Protein AF-A0A1S0YMR6-F1 (afdb_monomer_lite)

Sequence (166 aa):
MAVAHAKDKAPQVYNGVSEADVPSARFGWSEQSRGTIQAAGWVSVLFLIAYNFGNHKGHVETIWLITLAVLIALGLVLHATQPKLNQVRTVTSHNKPQGHVEPDWTYDQKTLSGVYADLDERQLRALNIDPARLEGLNAQQAVSAADAADGVEVVEVAPRGKHAAR

Secondary structure (DSSP, 8-state):
-----TT-PPPPEETTEETTT-TTGGGSTT---HHHHHHHHHHHHHHHHHTTSS---STHHHHHHHHHHHHHHHHHHHHHH-----------TTSPPTTPPPP-HHHHHHHT-GGGTT--HHHHHHTT--HHHHHHHHHHHHHHHHHHHHT------PPPP-----

Structure (mmCIF, N/CA/C/O backbone):
data_AF-A0A1S0YMR6-F1
#
_entry.id   AF-A0A1S0YMR6-F1
#
loop_
_atom_site.group_PDB
_atom_site.id
_atom_site.type_symbol
_atom_site.label_atom_id
_atom_site.label_alt_id
_atom_site.label_comp_id
_atom_site.label_asym_id
_atom_site.label_entity_id
_atom_site.label_seq_id
_atom_site.pdbx_PDB_ins_code
_atom_site.Cartn_x
_atom_site.Cartn_y
_atom_site.Cartn_z
_atom_site.occupancy
_atom_site.B_iso_or_equiv
_atom_site.auth_seq_id
_atom_site.auth_comp_id
_atom_site.auth_asym_id
_atom_site.auth_atom_id
_atom_site.pdbx_PDB_model_num
ATOM 1 N N . MET A 1 1 ? 11.693 47.380 29.462 1.00 42.62 1 MET A N 1
ATOM 2 C CA . MET A 1 1 ? 11.422 46.972 28.068 1.00 42.62 1 MET A CA 1
ATOM 3 C C . MET A 1 1 ? 11.881 45.529 27.917 1.00 42.62 1 MET A C 1
ATOM 5 O O . MET A 1 1 ? 13.067 45.301 27.728 1.00 42.62 1 MET A O 1
ATOM 9 N N . ALA A 1 2 ? 10.989 44.560 28.140 1.00 44.62 2 ALA A N 1
ATOM 10 C CA . ALA A 1 2 ? 11.323 43.149 27.960 1.00 44.62 2 ALA A CA 1
ATOM 11 C C . ALA A 1 2 ? 11.391 42.855 26.457 1.00 44.62 2 ALA A C 1
ATOM 13 O O . ALA A 1 2 ? 10.437 43.120 25.728 1.00 44.62 2 ALA A O 1
ATOM 14 N N . VAL A 1 3 ? 12.543 42.376 25.996 1.00 52.75 3 VAL A N 1
ATOM 15 C CA . VAL A 1 3 ? 12.756 41.986 24.602 1.00 52.75 3 VAL A CA 1
ATOM 16 C C . VAL A 1 3 ? 12.121 40.608 24.436 1.00 52.75 3 VAL A C 1
ATOM 18 O O . VAL A 1 3 ? 12.585 39.647 25.042 1.00 52.75 3 VAL A O 1
ATOM 21 N N . ALA A 1 4 ? 11.032 40.514 23.674 1.00 44.41 4 ALA A N 1
ATOM 22 C CA . ALA A 1 4 ? 10.401 39.235 23.367 1.00 44.41 4 ALA A CA 1
ATOM 23 C C . ALA A 1 4 ? 11.421 38.326 22.658 1.00 44.41 4 ALA A C 1
ATOM 25 O O . ALA A 1 4 ? 11.940 38.666 21.592 1.00 44.41 4 ALA A O 1
ATOM 26 N N . HIS A 1 5 ? 11.752 37.189 23.270 1.00 45.25 5 HIS A N 1
ATOM 27 C CA . HIS A 1 5 ? 12.633 36.199 22.668 1.00 45.25 5 HIS A CA 1
ATOM 28 C C . HIS A 1 5 ? 11.893 35.516 21.511 1.00 45.25 5 HIS A C 1
ATOM 30 O O . HIS A 1 5 ? 10.757 35.081 21.655 1.00 45.25 5 HIS A O 1
ATOM 36 N N . ALA A 1 6 ? 12.553 35.350 20.363 1.00 53.19 6 ALA A N 1
ATOM 37 C CA . ALA A 1 6 ? 12.000 34.723 19.154 1.00 53.19 6 ALA A CA 1
ATOM 38 C C . ALA A 1 6 ? 11.539 33.248 19.314 1.00 53.19 6 ALA A C 1
ATOM 40 O O . ALA A 1 6 ? 11.185 32.613 18.323 1.00 53.19 6 ALA A O 1
ATOM 41 N N . LYS A 1 7 ? 11.554 32.698 20.536 1.00 51.44 7 LYS A N 1
ATOM 42 C CA . LYS A 1 7 ? 11.123 31.337 20.886 1.00 51.44 7 LYS A CA 1
ATOM 43 C C . LYS A 1 7 ? 9.611 31.202 21.110 1.00 51.44 7 LYS A C 1
ATOM 45 O O . LYS A 1 7 ? 9.136 30.077 21.174 1.00 51.44 7 LYS A O 1
ATOM 50 N N . ASP A 1 8 ? 8.862 32.304 21.145 1.00 53.56 8 ASP A N 1
ATOM 51 C CA . ASP A 1 8 ? 7.416 32.293 21.427 1.00 53.56 8 ASP A CA 1
ATOM 52 C C . ASP A 1 8 ? 6.530 32.193 20.169 1.00 53.56 8 ASP A C 1
ATOM 54 O O . ASP A 1 8 ? 5.344 32.527 20.201 1.00 53.56 8 ASP A O 1
ATOM 58 N N . LYS A 1 9 ? 7.074 31.753 19.026 1.00 64.75 9 LYS A N 1
ATOM 59 C CA . LYS A 1 9 ? 6.246 31.467 17.847 1.00 64.75 9 LYS A CA 1
ATOM 60 C C . LYS A 1 9 ? 5.737 30.034 17.924 1.00 64.75 9 LYS A C 1
ATOM 62 O O . LYS A 1 9 ? 6.530 29.097 17.913 1.00 64.75 9 LYS A O 1
ATOM 67 N N . ALA A 1 10 ? 4.414 29.880 17.987 1.00 75.62 10 ALA A N 1
ATOM 68 C CA . ALA A 1 10 ? 3.769 28.579 17.882 1.00 75.62 10 ALA A CA 1
ATOM 69 C C . ALA A 1 10 ? 4.242 27.862 16.596 1.00 75.62 10 ALA A C 1
ATOM 71 O O . ALA A 1 10 ? 4.339 28.523 15.555 1.00 75.62 10 ALA A O 1
ATOM 72 N N . PRO A 1 11 ? 4.549 26.552 16.654 1.00 79.00 11 PRO A N 1
ATOM 73 C CA . PRO A 1 11 ? 4.978 25.791 15.486 1.00 79.00 11 PRO A CA 1
ATOM 74 C C . PRO A 1 11 ? 3.955 25.910 14.355 1.00 79.00 11 PRO A C 1
ATOM 76 O O . PRO A 1 11 ? 2.760 25.695 14.569 1.00 79.00 11 PRO A O 1
ATOM 79 N N . GLN A 1 12 ? 4.417 26.281 13.162 1.00 83.94 12 GLN A N 1
ATOM 80 C CA . GLN A 1 12 ? 3.550 26.435 11.996 1.00 83.94 12 GLN A CA 1
ATOM 81 C C . GLN A 1 12 ? 3.457 25.119 11.221 1.00 83.94 12 GLN A C 1
ATOM 83 O O . GLN A 1 12 ? 4.419 24.353 11.150 1.00 83.94 12 GLN A O 1
ATOM 88 N N . VAL A 1 13 ? 2.289 24.860 10.633 1.00 84.56 13 VAL A N 1
ATOM 89 C CA . VAL A 1 13 ? 2.035 23.672 9.813 1.00 84.56 13 VAL A CA 1
ATOM 90 C C . VAL A 1 13 ? 2.078 24.070 8.345 1.00 84.56 13 VAL A C 1
ATOM 92 O O . VAL A 1 13 ? 1.359 24.978 7.927 1.00 84.56 13 VAL A O 1
ATOM 95 N N . TYR A 1 14 ? 2.903 23.377 7.564 1.00 82.62 14 TYR A N 1
ATOM 96 C CA . TYR A 1 14 ? 3.040 23.573 6.123 1.00 82.62 14 TYR A CA 1
ATOM 97 C C . TYR A 1 14 ? 2.711 22.275 5.408 1.00 82.62 14 TYR A C 1
ATOM 99 O O . TYR A 1 14 ? 3.280 21.240 5.734 1.00 82.62 14 TYR A O 1
ATOM 107 N N . ASN A 1 15 ? 1.789 22.351 4.446 1.00 79.56 15 ASN A N 1
ATOM 108 C CA . ASN A 1 15 ? 1.324 21.252 3.591 1.00 79.56 15 ASN A CA 1
ATOM 109 C C . ASN A 1 15 ? 0.735 20.017 4.303 1.00 79.56 15 ASN A C 1
ATOM 111 O O . ASN A 1 15 ? 0.090 19.218 3.645 1.00 79.56 15 ASN A O 1
ATOM 115 N N . GLY A 1 16 ? 0.795 19.936 5.631 1.00 79.25 16 GLY A N 1
ATOM 116 C CA . GLY A 1 16 ? 0.392 18.754 6.394 1.00 79.25 16 GLY A CA 1
ATOM 117 C C . GLY A 1 16 ? 1.430 18.346 7.439 1.00 79.25 16 GLY A C 1
ATOM 118 O O . GLY A 1 16 ? 1.112 17.553 8.323 1.00 79.25 16 GLY A O 1
ATOM 119 N N . VAL A 1 17 ? 2.636 18.925 7.391 1.00 83.19 17 VAL A N 1
ATOM 120 C CA . VAL A 1 17 ? 3.731 18.686 8.342 1.00 83.19 17 VAL A CA 1
ATOM 121 C C . VAL A 1 17 ? 3.959 19.899 9.249 1.00 83.19 17 VAL A C 1
ATOM 123 O O . VAL A 1 17 ? 4.002 21.045 8.799 1.00 83.19 17 VAL A O 1
ATOM 126 N N . SER A 1 18 ? 4.124 19.647 10.549 1.00 85.12 18 SER A N 1
ATOM 127 C CA . SER A 1 18 ? 4.399 20.675 11.556 1.00 85.12 18 SER A CA 1
ATOM 128 C C . SER A 1 18 ? 5.897 20.954 11.693 1.00 85.12 18 SER A C 1
ATOM 130 O O . SER A 1 18 ? 6.703 20.024 11.741 1.00 85.12 18 SER A O 1
ATOM 132 N N . GLU A 1 19 ? 6.274 22.226 11.858 1.00 86.00 19 GLU A N 1
ATOM 133 C CA . GLU A 1 19 ? 7.632 22.623 12.272 1.00 86.00 19 GLU A CA 1
ATOM 134 C C . GLU A 1 19 ? 8.029 22.036 13.641 1.00 86.00 19 GLU A C 1
ATOM 136 O O . GLU A 1 19 ? 9.219 21.969 13.946 1.00 86.00 19 GLU A O 1
ATOM 141 N N . ALA A 1 20 ? 7.053 21.596 14.449 1.00 85.25 20 ALA A N 1
ATOM 142 C CA . ALA A 1 20 ? 7.309 20.883 15.701 1.00 85.25 20 ALA A CA 1
ATOM 143 C C . ALA A 1 20 ? 7.886 19.479 15.467 1.00 85.25 20 ALA A C 1
ATOM 145 O O . ALA A 1 20 ? 8.747 19.047 16.228 1.00 85.25 20 ALA A O 1
ATOM 146 N N . ASP A 1 21 ? 7.419 18.788 14.422 1.00 84.62 21 ASP A N 1
ATOM 147 C CA . ASP A 1 21 ? 7.855 17.429 14.095 1.00 84.62 21 ASP A CA 1
ATOM 148 C C . ASP A 1 21 ? 9.114 17.457 13.230 1.00 84.62 21 ASP A C 1
ATOM 150 O O . ASP A 1 21 ? 10.071 16.723 13.478 1.00 84.62 21 ASP A O 1
ATOM 154 N N . VAL A 1 22 ? 9.130 18.324 12.209 1.00 84.94 22 VAL A N 1
ATOM 155 C CA . VAL A 1 22 ? 10.260 18.443 11.287 1.00 84.94 2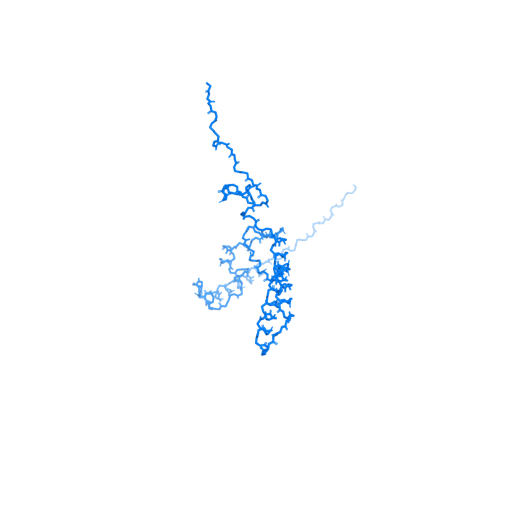2 VAL A CA 1
ATOM 156 C C . VAL A 1 22 ? 10.635 19.917 11.092 1.00 84.94 22 VAL A C 1
ATOM 158 O O . VAL A 1 22 ? 9.890 20.655 10.446 1.00 84.94 22 VAL A O 1
ATOM 161 N N . PRO A 1 23 ? 11.825 20.365 11.547 1.00 83.81 23 PRO A N 1
ATOM 162 C CA . PRO A 1 23 ? 12.243 21.773 11.460 1.00 83.81 23 PRO A CA 1
ATOM 163 C C . PRO A 1 23 ? 12.310 22.324 10.028 1.00 83.81 23 PRO A C 1
ATOM 165 O O . PRO A 1 23 ? 12.292 23.536 9.808 1.00 83.81 23 PRO A O 1
ATOM 168 N N . SER A 1 24 ? 12.418 21.436 9.036 1.00 82.88 24 SER A N 1
ATOM 169 C CA . SER A 1 24 ? 12.428 21.767 7.612 1.00 82.88 24 SER A CA 1
ATOM 170 C C . SER A 1 24 ? 11.052 21.696 6.948 1.00 82.88 24 SER A C 1
ATOM 172 O O . SER A 1 24 ? 11.001 21.753 5.720 1.00 82.88 24 SER A O 1
ATOM 174 N N . ALA A 1 25 ? 9.950 21.613 7.708 1.00 83.75 25 ALA A N 1
ATOM 175 C CA . ALA A 1 25 ? 8.585 21.581 7.167 1.00 83.75 25 ALA A CA 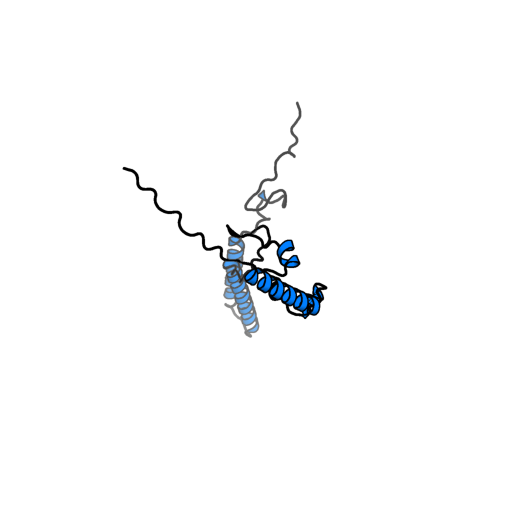1
ATOM 176 C C . ALA A 1 25 ? 8.341 22.713 6.150 1.00 83.75 25 ALA A C 1
ATOM 178 O O . ALA A 1 25 ? 7.864 22.470 5.045 1.00 83.75 25 ALA A O 1
ATOM 179 N N . ARG A 1 26 ? 8.815 23.929 6.456 1.00 82.62 26 ARG A N 1
ATOM 180 C CA . ARG A 1 26 ? 8.762 25.091 5.549 1.00 82.62 26 ARG A CA 1
ATOM 181 C C . ARG A 1 26 ? 9.511 24.921 4.220 1.00 82.62 26 ARG A C 1
ATOM 183 O O . ARG A 1 26 ? 9.174 25.583 3.247 1.00 82.62 26 ARG A O 1
ATOM 190 N N . PHE A 1 27 ? 10.554 24.089 4.177 1.00 81.19 27 PHE A N 1
ATOM 191 C CA . PHE A 1 27 ? 11.357 23.859 2.970 1.00 81.19 27 PHE A CA 1
ATOM 192 C C . PHE A 1 27 ? 10.757 22.777 2.062 1.00 81.19 27 PHE A C 1
ATOM 194 O O . PHE A 1 27 ? 11.223 22.615 0.940 1.00 81.19 27 PHE A O 1
ATOM 201 N N . GLY A 1 28 ? 9.754 22.025 2.528 1.00 76.50 28 GLY A N 1
ATOM 202 C CA . GLY A 1 28 ? 9.008 21.071 1.702 1.00 76.50 28 GLY A CA 1
ATOM 203 C C . GLY A 1 28 ? 9.702 19.735 1.411 1.00 76.50 28 GLY A C 1
ATOM 204 O O . GLY A 1 28 ? 9.050 18.836 0.901 1.00 76.50 28 GLY A O 1
ATOM 205 N N . TRP A 1 29 ? 10.976 19.542 1.780 1.00 79.31 29 TRP A N 1
ATOM 206 C CA . TRP A 1 29 ? 11.676 18.248 1.629 1.00 79.31 29 TRP A CA 1
ATOM 207 C C . TRP A 1 29 ? 11.037 17.112 2.434 1.00 79.31 29 TRP A C 1
ATOM 209 O O . TRP A 1 29 ? 11.194 15.941 2.100 1.00 79.31 29 TRP A O 1
ATOM 219 N N . SER A 1 30 ? 10.354 17.468 3.520 1.00 80.00 30 SER A N 1
ATOM 220 C CA . SER A 1 30 ? 9.821 16.526 4.502 1.00 80.00 30 SER A CA 1
ATOM 221 C C . SER A 1 30 ? 8.458 15.959 4.118 1.00 80.00 30 SER A C 1
ATOM 223 O O . SER A 1 30 ? 8.040 14.956 4.689 1.00 80.00 30 SER A O 1
ATOM 225 N N . GLU A 1 31 ? 7.765 16.589 3.168 1.00 80.12 31 GLU A N 1
ATOM 226 C CA . GLU A 1 31 ? 6.446 16.156 2.732 1.00 80.12 31 GLU A CA 1
ATOM 227 C C . GLU A 1 31 ? 6.477 15.737 1.269 1.00 80.12 31 GLU A C 1
ATOM 229 O O . GLU A 1 31 ? 6.473 16.557 0.351 1.00 80.12 31 GLU A O 1
ATOM 234 N N . GLN A 1 32 ? 6.489 14.425 1.048 1.00 83.31 32 GLN A N 1
ATOM 235 C CA . GLN A 1 32 ? 6.394 13.885 -0.294 1.00 83.31 32 GLN A CA 1
ATOM 236 C C . GLN A 1 32 ? 4.921 13.737 -0.683 1.00 83.31 32 GLN A C 1
ATOM 238 O O . GLN A 1 32 ? 4.216 12.846 -0.203 1.00 83.31 32 GLN A O 1
ATOM 243 N N . SER A 1 33 ? 4.454 14.605 -1.583 1.00 86.31 33 SER A N 1
ATOM 244 C CA . SER A 1 33 ? 3.063 14.569 -2.033 1.00 86.31 33 SER A CA 1
ATOM 245 C C . SER A 1 33 ? 2.747 13.265 -2.779 1.00 86.31 33 SER A C 1
ATOM 247 O O . SER A 1 33 ? 3.570 12.731 -3.532 1.00 86.31 33 SER A O 1
ATOM 249 N N . ARG A 1 34 ? 1.507 12.775 -2.639 1.00 88.94 34 ARG A N 1
ATOM 250 C CA . ARG A 1 34 ? 1.033 11.587 -3.376 1.00 88.94 34 ARG A CA 1
ATOM 251 C C . ARG A 1 34 ? 1.183 11.761 -4.890 1.00 88.94 34 ARG A C 1
ATOM 253 O O . ARG A 1 34 ? 1.523 10.802 -5.578 1.00 88.94 34 ARG A O 1
ATOM 260 N N . GLY A 1 35 ? 0.953 12.976 -5.394 1.00 91.00 35 GLY A N 1
ATOM 261 C CA . GLY A 1 35 ? 1.112 13.313 -6.808 1.00 91.00 35 GLY A CA 1
ATOM 262 C C . GLY A 1 35 ? 2.560 13.184 -7.278 1.00 91.00 35 GLY A C 1
ATOM 263 O O . GLY A 1 35 ? 2.804 12.578 -8.318 1.00 91.00 35 GLY A O 1
ATOM 264 N N . THR A 1 36 ? 3.522 13.665 -6.483 1.00 91.56 36 THR A N 1
ATOM 265 C CA . THR A 1 36 ? 4.958 13.552 -6.788 1.00 91.56 36 THR A CA 1
ATOM 266 C C . THR A 1 36 ? 5.395 12.091 -6.883 1.00 91.56 36 THR A C 1
ATOM 268 O O . THR A 1 36 ? 6.085 11.723 -7.831 1.00 91.56 36 THR A O 1
ATOM 271 N N . ILE A 1 37 ? 4.948 11.239 -5.950 1.00 94.06 37 ILE A N 1
ATOM 272 C CA . ILE A 1 37 ? 5.247 9.794 -5.966 1.00 94.06 37 ILE A CA 1
ATOM 273 C C . ILE A 1 37 ? 4.687 9.141 -7.232 1.00 94.06 37 ILE A C 1
ATOM 275 O O . ILE A 1 37 ? 5.390 8.377 -7.890 1.00 94.06 37 ILE A O 1
ATOM 279 N N . GLN A 1 38 ? 3.439 9.459 -7.592 1.00 96.12 38 GLN A N 1
ATOM 280 C CA . GLN A 1 38 ? 2.803 8.920 -8.794 1.00 96.12 38 GLN A CA 1
ATOM 281 C C . GLN A 1 38 ? 3.538 9.350 -10.065 1.00 96.12 38 GLN A C 1
ATOM 283 O O . GLN A 1 38 ? 3.857 8.507 -10.900 1.00 96.12 38 GLN A O 1
ATOM 288 N N . ALA A 1 39 ? 3.855 10.639 -10.195 1.00 96.50 39 ALA A N 1
ATOM 289 C CA . ALA A 1 39 ? 4.573 11.158 -11.352 1.00 96.50 39 ALA A CA 1
ATOM 290 C C . ALA A 1 39 ? 5.960 10.513 -11.491 1.00 96.50 39 ALA A C 1
ATOM 292 O O . ALA A 1 39 ? 6.284 9.987 -12.554 1.00 96.50 39 ALA A O 1
ATOM 293 N N . ALA A 1 40 ? 6.751 10.490 -10.414 1.00 96.88 40 ALA A N 1
ATOM 294 C CA . ALA A 1 40 ? 8.082 9.887 -10.423 1.00 96.88 40 ALA A CA 1
ATOM 295 C C . ALA A 1 40 ? 8.030 8.392 -10.769 1.00 96.88 40 ALA A C 1
ATOM 297 O O . ALA A 1 40 ? 8.790 7.929 -11.616 1.00 96.88 40 ALA A O 1
ATOM 298 N N . GLY A 1 41 ? 7.093 7.651 -10.172 1.00 97.44 41 GLY A N 1
ATOM 299 C CA . GLY A 1 41 ? 6.930 6.228 -10.444 1.00 97.44 41 GLY A CA 1
ATOM 300 C C . GLY A 1 41 ? 6.546 5.935 -11.895 1.00 97.44 41 GLY A C 1
ATOM 301 O O . GLY A 1 41 ? 7.156 5.070 -12.521 1.00 97.44 41 GLY A O 1
ATOM 302 N N . TRP A 1 42 ? 5.579 6.664 -12.462 1.00 98.12 42 TRP A N 1
ATOM 303 C CA . TRP A 1 42 ? 5.182 6.470 -13.862 1.00 98.12 42 TRP A CA 1
ATOM 304 C C . TRP A 1 42 ? 6.291 6.853 -14.837 1.00 98.12 42 TRP A C 1
ATOM 306 O O . TRP A 1 42 ? 6.490 6.153 -15.830 1.00 98.12 42 TRP A O 1
ATOM 316 N N . VAL A 1 43 ? 7.062 7.901 -14.532 1.00 98.31 43 VAL A N 1
ATOM 317 C CA . VAL A 1 43 ? 8.281 8.219 -15.282 1.00 98.31 43 VAL A CA 1
ATOM 318 C C . VAL A 1 43 ? 9.240 7.025 -15.242 1.00 98.31 43 VAL A C 1
ATOM 320 O O . VAL A 1 43 ? 9.660 6.566 -16.300 1.00 98.31 43 VAL A O 1
ATOM 323 N N . SER A 1 44 ? 9.522 6.442 -14.073 1.00 98.12 44 SER A N 1
ATOM 324 C CA . SER A 1 44 ? 10.378 5.248 -13.979 1.00 98.12 44 SER A CA 1
ATOM 325 C C . SER A 1 44 ? 9.861 4.064 -14.808 1.00 98.12 44 SER A C 1
ATOM 327 O O . SER A 1 44 ? 10.653 3.421 -15.495 1.00 98.12 44 SER A O 1
ATOM 329 N N . VAL A 1 45 ? 8.550 3.797 -14.805 1.00 98.31 45 VAL A N 1
ATOM 330 C CA . VAL A 1 45 ? 7.935 2.743 -15.638 1.00 98.31 45 VAL A CA 1
ATOM 331 C C . VAL A 1 45 ? 8.180 3.003 -17.126 1.00 98.31 45 VAL A C 1
ATOM 333 O O . VAL A 1 45 ? 8.598 2.094 -17.843 1.00 98.31 45 VAL A O 1
ATOM 336 N N . LEU A 1 46 ? 7.976 4.241 -17.589 1.00 98.06 46 LEU A N 1
ATOM 337 C CA . LEU A 1 46 ? 8.224 4.619 -18.983 1.00 98.06 46 LEU A CA 1
ATOM 338 C C . LEU A 1 46 ? 9.689 4.411 -19.378 1.00 98.06 46 LEU A C 1
ATOM 340 O O . LEU A 1 46 ? 9.955 3.866 -20.447 1.00 98.06 46 LEU A O 1
ATOM 344 N N . PHE A 1 47 ? 10.633 4.784 -18.510 1.00 97.62 47 PHE A N 1
ATOM 345 C CA . PHE A 1 47 ? 12.062 4.568 -18.753 1.00 97.62 47 PHE A CA 1
ATOM 346 C C . PHE A 1 47 ? 12.425 3.080 -18.834 1.00 97.62 47 PHE A C 1
ATOM 348 O O . PHE A 1 47 ? 13.148 2.684 -19.745 1.00 97.62 47 PHE A O 1
ATOM 355 N N . LEU A 1 48 ? 11.900 2.241 -17.936 1.00 96.56 48 LEU A N 1
ATOM 356 C CA . LEU A 1 48 ? 12.145 0.794 -17.973 1.00 96.56 48 LEU A CA 1
ATOM 357 C C . LEU A 1 48 ? 11.613 0.152 -19.256 1.00 96.56 48 LEU A C 1
ATOM 359 O O . LEU A 1 48 ? 12.274 -0.709 -19.831 1.00 96.56 48 LEU A O 1
ATOM 363 N N . ILE A 1 49 ? 10.446 0.589 -19.732 1.00 96.19 49 ILE A N 1
ATOM 364 C CA . ILE A 1 49 ? 9.897 0.126 -21.010 1.00 96.19 49 ILE A CA 1
ATOM 365 C C . ILE A 1 49 ? 10.781 0.609 -22.163 1.00 96.19 49 ILE A C 1
ATOM 367 O O . ILE A 1 49 ? 11.147 -0.196 -23.020 1.00 96.19 49 ILE A O 1
ATOM 371 N N . ALA A 1 50 ? 11.178 1.885 -22.157 1.00 96.00 50 ALA A N 1
ATOM 372 C CA . ALA A 1 50 ? 12.033 2.470 -23.184 1.00 96.00 50 ALA A CA 1
ATOM 373 C C . ALA A 1 50 ? 13.390 1.754 -23.309 1.00 96.00 50 ALA A C 1
ATOM 375 O O . ALA A 1 50 ? 13.879 1.568 -24.422 1.00 96.00 50 ALA A O 1
ATOM 376 N N . TYR A 1 51 ? 13.960 1.275 -22.199 1.00 94.94 51 TYR A N 1
ATOM 377 C CA . TYR A 1 51 ? 15.210 0.510 -22.201 1.00 94.94 51 TYR A CA 1
ATOM 378 C C . TYR A 1 51 ? 15.140 -0.834 -22.930 1.00 94.94 51 TYR A C 1
ATOM 380 O O . TYR A 1 51 ? 16.183 -1.426 -23.151 1.00 94.94 51 TYR A O 1
ATOM 388 N N . ASN A 1 52 ? 13.963 -1.313 -23.343 1.00 92.44 52 ASN A N 1
ATOM 389 C CA . ASN A 1 52 ? 13.862 -2.520 -24.168 1.00 92.44 52 ASN A CA 1
ATOM 390 C C . ASN A 1 52 ? 14.148 -2.255 -25.657 1.00 92.44 52 ASN A C 1
ATOM 392 O O . ASN A 1 52 ? 14.313 -3.202 -26.429 1.00 92.44 52 ASN A O 1
ATOM 396 N N . PHE A 1 53 ? 14.182 -0.989 -26.086 1.00 91.12 53 PHE A N 1
ATOM 397 C CA . PHE A 1 53 ? 14.493 -0.628 -27.466 1.00 91.12 53 PHE A CA 1
ATOM 398 C C . PHE A 1 53 ? 16.008 -0.492 -27.640 1.00 91.12 53 PHE A C 1
ATOM 400 O O . PHE A 1 53 ? 16.608 0.516 -27.273 1.00 91.12 53 PHE A O 1
ATOM 407 N N . GLY A 1 54 ? 16.633 -1.507 -28.235 1.00 87.00 54 GLY A N 1
ATOM 408 C CA . GLY A 1 54 ? 18.079 -1.542 -28.427 1.00 87.00 54 GLY A CA 1
ATOM 409 C C . GLY A 1 54 ? 18.577 -2.893 -28.932 1.00 87.00 54 GLY A C 1
ATOM 410 O O . GLY A 1 54 ? 17.800 -3.770 -29.311 1.00 87.00 54 GLY A O 1
ATOM 411 N N . ASN A 1 55 ? 19.896 -3.077 -28.943 1.00 87.31 55 ASN A N 1
ATOM 412 C CA . ASN A 1 55 ? 20.530 -4.322 -29.379 1.00 87.31 55 ASN A CA 1
ATOM 413 C C . ASN A 1 55 ? 20.592 -5.360 -28.241 1.00 87.31 55 ASN A C 1
ATOM 415 O O . ASN A 1 55 ? 21.676 -5.776 -27.834 1.00 87.31 55 ASN A O 1
ATOM 419 N N . HIS A 1 56 ? 19.440 -5.775 -27.715 1.00 87.25 56 HIS A N 1
ATOM 420 C CA . HIS A 1 56 ? 19.384 -6.799 -26.669 1.00 87.25 56 HIS A CA 1
ATOM 421 C C . HIS A 1 56 ? 19.464 -8.203 -27.286 1.00 87.25 56 HIS A C 1
ATOM 423 O O . HIS A 1 56 ? 18.753 -8.531 -28.241 1.00 87.25 56 HIS A O 1
ATOM 429 N N . LYS A 1 57 ? 20.347 -9.052 -26.748 1.00 87.94 57 LYS A N 1
ATOM 430 C CA . LYS A 1 57 ? 20.504 -10.463 -27.137 1.00 87.94 57 LYS A CA 1
ATOM 431 C C . LYS A 1 57 ? 20.388 -11.333 -25.897 1.00 87.94 57 LYS A C 1
ATOM 433 O O . LYS A 1 57 ? 21.022 -11.051 -24.891 1.00 87.94 57 LYS A O 1
ATOM 438 N N . GLY A 1 58 ? 19.602 -12.404 -25.994 1.00 86.12 58 GLY A N 1
ATOM 439 C CA . GLY A 1 58 ? 19.238 -13.202 -24.827 1.00 86.12 58 GLY A CA 1
ATOM 440 C C . GLY A 1 58 ? 18.259 -12.414 -23.960 1.00 86.12 58 GLY A C 1
ATOM 441 O O . GLY A 1 58 ? 18.651 -11.560 -23.179 1.00 86.12 58 GLY A O 1
ATOM 442 N N . HIS A 1 59 ? 16.968 -12.698 -24.111 1.00 91.50 59 HIS A N 1
ATOM 443 C CA . HIS A 1 59 ? 15.826 -11.970 -23.536 1.00 91.50 59 HIS A CA 1
ATOM 444 C C . HIS A 1 59 ? 15.793 -11.845 -21.997 1.00 91.50 59 HIS A C 1
ATOM 446 O O . HIS A 1 59 ? 14.798 -11.389 -21.447 1.00 91.50 59 HIS A O 1
ATOM 452 N N . VAL A 1 60 ? 16.845 -12.245 -21.283 1.00 94.69 60 VAL A N 1
ATOM 453 C CA . VAL A 1 60 ? 16.952 -12.150 -19.824 1.00 94.69 60 VAL A CA 1
ATOM 454 C C . VAL A 1 60 ? 16.790 -10.702 -19.361 1.00 94.69 60 VAL A C 1
ATOM 456 O O . VAL A 1 60 ? 15.994 -10.443 -18.466 1.00 94.69 60 VAL A O 1
ATOM 459 N N . GLU A 1 61 ? 17.481 -9.753 -19.998 1.00 93.81 61 GLU A N 1
ATOM 460 C CA . GLU A 1 61 ? 17.365 -8.326 -19.663 1.00 93.81 61 GLU A CA 1
ATOM 461 C C . GLU A 1 61 ? 15.933 -7.814 -19.869 1.00 93.81 61 GLU A C 1
ATOM 463 O O . GLU A 1 61 ? 15.352 -7.222 -18.964 1.00 93.81 61 GLU A O 1
ATOM 468 N N . THR A 1 62 ? 15.326 -8.134 -21.014 1.00 95.50 62 THR A N 1
ATOM 469 C CA . THR A 1 62 ? 13.932 -7.790 -21.331 1.00 95.50 62 THR A CA 1
ATOM 470 C C . THR A 1 62 ? 12.958 -8.333 -20.288 1.00 95.50 62 THR A C 1
ATOM 472 O O . THR A 1 62 ? 12.073 -7.612 -19.831 1.00 95.50 62 THR A O 1
ATOM 475 N N . ILE A 1 63 ? 13.131 -9.591 -19.865 1.00 95.62 63 ILE A N 1
ATOM 476 C CA . ILE A 1 63 ? 12.287 -10.207 -18.833 1.00 95.62 63 ILE A CA 1
ATOM 477 C C . ILE A 1 63 ? 12.395 -9.423 -17.523 1.00 95.62 63 ILE A C 1
ATOM 479 O O . ILE A 1 63 ? 11.366 -9.111 -16.924 1.00 95.62 63 ILE A O 1
ATOM 483 N N . TRP A 1 64 ? 13.604 -9.057 -17.093 1.00 96.25 64 TRP A N 1
ATOM 484 C CA . TRP A 1 64 ? 13.796 -8.275 -15.869 1.00 96.25 64 TRP A CA 1
ATOM 485 C C . TRP A 1 64 ? 13.210 -6.864 -15.969 1.00 96.25 64 TRP A C 1
ATOM 487 O O . TRP A 1 64 ? 12.482 -6.455 -15.063 1.00 96.25 64 TRP A O 1
ATOM 497 N N . LEU A 1 65 ? 13.466 -6.141 -17.064 1.00 96.44 65 LEU A N 1
ATOM 498 C CA . LEU A 1 65 ? 12.946 -4.785 -17.275 1.00 96.44 65 LEU A CA 1
ATOM 499 C C . LEU A 1 65 ? 11.415 -4.761 -17.282 1.00 96.44 65 LEU A C 1
ATOM 501 O O . LEU A 1 65 ? 10.809 -3.938 -16.594 1.00 96.44 65 LEU A O 1
ATOM 505 N N . ILE A 1 66 ? 10.786 -5.693 -18.004 1.00 97.00 66 ILE A N 1
ATOM 506 C CA . ILE A 1 66 ? 9.325 -5.810 -18.046 1.00 97.00 66 ILE A CA 1
ATOM 507 C C . ILE A 1 66 ? 8.775 -6.209 -16.674 1.00 97.00 66 ILE A C 1
ATOM 509 O O . ILE A 1 66 ? 7.810 -5.604 -16.211 1.00 97.00 66 ILE A O 1
ATOM 513 N N . THR A 1 67 ? 9.390 -7.180 -15.992 1.00 98.12 67 THR A N 1
ATOM 514 C CA . THR A 1 67 ? 8.926 -7.625 -14.666 1.00 98.12 67 THR A CA 1
ATOM 515 C C . THR A 1 67 ? 8.953 -6.474 -13.660 1.00 98.12 67 THR A C 1
ATOM 517 O O . THR A 1 67 ? 7.959 -6.234 -12.975 1.00 98.12 67 THR A O 1
ATOM 520 N N . LEU A 1 68 ? 10.049 -5.711 -13.601 1.00 98.25 68 LEU A N 1
ATOM 521 C CA . LEU A 1 68 ? 10.157 -4.546 -12.720 1.00 98.25 68 LEU A CA 1
ATOM 522 C C . LEU A 1 68 ? 9.167 -3.440 -13.101 1.00 98.25 68 LEU A C 1
ATOM 524 O O . LEU A 1 68 ? 8.521 -2.877 -12.217 1.00 98.25 68 LEU A O 1
ATOM 528 N N . ALA A 1 69 ? 8.996 -3.161 -14.396 1.00 98.25 69 ALA A N 1
ATOM 529 C CA . ALA A 1 69 ? 8.025 -2.175 -14.865 1.00 98.25 69 ALA A CA 1
ATOM 530 C C . ALA A 1 69 ? 6.594 -2.538 -14.434 1.00 98.25 69 ALA A C 1
ATOM 532 O O . ALA A 1 69 ? 5.873 -1.683 -13.918 1.00 98.25 69 ALA A O 1
ATOM 533 N N . VAL A 1 70 ? 6.201 -3.809 -14.577 1.00 98.44 70 VAL A N 1
ATOM 534 C CA . VAL A 1 70 ? 4.883 -4.307 -14.153 1.00 98.44 70 VAL A CA 1
ATOM 535 C C . VAL A 1 70 ? 4.718 -4.218 -12.637 1.00 98.44 70 VAL A C 1
ATOM 537 O O . VAL A 1 70 ? 3.689 -3.732 -12.170 1.00 98.44 70 VAL A O 1
ATOM 540 N N . LEU A 1 71 ? 5.721 -4.633 -11.857 1.00 98.44 71 LEU A N 1
ATOM 541 C CA . LEU A 1 71 ? 5.667 -4.555 -10.394 1.00 98.44 71 LEU A CA 1
ATOM 542 C C . LEU A 1 71 ? 5.498 -3.112 -9.900 1.00 98.44 71 LEU A C 1
ATOM 544 O O . LEU A 1 71 ? 4.651 -2.854 -9.043 1.00 98.44 71 LEU A O 1
ATOM 548 N N . ILE A 1 72 ? 6.254 -2.166 -10.465 1.00 98.25 72 ILE A N 1
ATOM 549 C CA . ILE A 1 72 ? 6.140 -0.745 -10.113 1.00 98.25 72 ILE A CA 1
ATOM 550 C C . ILE A 1 72 ? 4.766 -0.204 -10.526 1.00 98.25 72 ILE A C 1
ATOM 552 O O . ILE A 1 72 ? 4.100 0.429 -9.709 1.00 98.25 72 ILE A O 1
ATOM 556 N N . ALA A 1 73 ? 4.303 -0.485 -11.748 1.00 98.12 73 ALA A N 1
ATOM 557 C CA . ALA A 1 73 ? 2.998 -0.025 -12.226 1.00 98.12 73 ALA A CA 1
ATOM 558 C C . ALA A 1 73 ? 1.845 -0.539 -11.344 1.00 98.12 73 ALA A C 1
ATOM 560 O O . ALA A 1 73 ? 0.972 0.238 -10.955 1.00 98.12 73 ALA A O 1
ATOM 561 N N . LEU A 1 74 ? 1.867 -1.819 -10.956 1.00 98.00 74 LEU A N 1
ATOM 562 C CA . LEU A 1 74 ? 0.887 -2.388 -10.025 1.00 98.00 74 LEU A CA 1
ATOM 563 C C . LEU A 1 74 ? 0.958 -1.717 -8.648 1.00 98.00 74 LEU A C 1
ATOM 565 O O . LEU A 1 74 ? -0.078 -1.340 -8.097 1.00 98.00 74 LEU A O 1
ATOM 569 N N . GLY A 1 75 ? 2.166 -1.505 -8.116 1.00 97.00 75 GLY A N 1
ATOM 570 C CA . GLY A 1 75 ? 2.371 -0.779 -6.862 1.00 97.00 75 GLY A CA 1
ATOM 571 C C . GLY A 1 75 ? 1.792 0.639 -6.900 1.00 97.00 75 GLY A C 1
ATOM 572 O O . GLY A 1 75 ? 1.120 1.057 -5.956 1.00 97.00 75 GLY A O 1
ATOM 573 N N . LEU A 1 76 ? 1.967 1.358 -8.011 1.00 97.31 76 LEU A N 1
ATOM 574 C CA . LEU A 1 76 ? 1.415 2.701 -8.208 1.00 97.31 76 LEU A CA 1
ATOM 575 C C . LEU A 1 76 ? -0.110 2.703 -8.296 1.00 97.31 76 LEU A C 1
ATOM 577 O O . LEU A 1 76 ? -0.744 3.571 -7.692 1.00 97.31 76 LEU A O 1
ATOM 581 N N . VAL A 1 77 ? -0.706 1.729 -8.988 1.00 96.81 77 VAL A N 1
ATOM 582 C CA . VAL A 1 77 ? -2.167 1.575 -9.060 1.00 96.81 77 VAL A CA 1
ATOM 583 C C . VAL A 1 77 ? -2.749 1.285 -7.676 1.00 96.81 77 VAL A C 1
ATOM 585 O O . VAL A 1 77 ? -3.719 1.932 -7.273 1.00 96.81 77 VAL A O 1
ATOM 588 N N . LEU A 1 78 ? -2.137 0.385 -6.903 1.00 95.31 78 LEU A N 1
ATOM 589 C CA . LEU A 1 78 ? -2.551 0.104 -5.523 1.00 95.31 78 LEU A CA 1
ATOM 590 C C . LEU A 1 78 ? -2.396 1.336 -4.620 1.00 95.31 78 LEU A C 1
ATOM 592 O O . LEU A 1 78 ? -3.299 1.663 -3.851 1.00 95.31 78 LEU A O 1
ATOM 596 N N . HIS A 1 79 ? -1.291 2.071 -4.750 1.00 94.50 79 HIS A N 1
ATOM 597 C CA . HIS A 1 79 ? -1.054 3.311 -4.009 1.00 94.50 79 HIS A CA 1
ATOM 598 C C . HIS A 1 79 ? -2.026 4.445 -4.401 1.00 94.50 79 HIS A C 1
ATOM 600 O O . HIS A 1 79 ? -2.408 5.269 -3.564 1.00 94.50 79 HIS A O 1
ATOM 606 N N . ALA A 1 80 ? -2.450 4.508 -5.665 1.00 93.25 80 ALA A N 1
ATOM 607 C CA . ALA A 1 80 ? -3.436 5.480 -6.134 1.00 93.25 80 ALA A CA 1
ATOM 608 C C . ALA A 1 80 ? -4.830 5.164 -5.581 1.00 93.25 80 ALA A C 1
ATOM 610 O O . ALA A 1 80 ? -5.509 6.053 -5.065 1.00 93.25 80 ALA A O 1
ATOM 611 N N . THR A 1 81 ? -5.228 3.894 -5.677 1.00 93.44 81 THR A N 1
ATOM 612 C CA . THR A 1 81 ? -6.579 3.429 -5.346 1.00 93.44 81 THR A CA 1
ATOM 613 C C . THR A 1 81 ? -6.801 3.223 -3.851 1.00 93.44 81 THR A C 1
ATOM 615 O O . THR A 1 81 ? -7.940 3.358 -3.413 1.00 93.44 81 THR A O 1
ATOM 618 N N . GLN A 1 82 ? -5.744 2.933 -3.075 1.00 86.44 82 GLN A N 1
ATOM 619 C CA . GLN A 1 82 ? -5.791 2.616 -1.638 1.00 86.44 82 GLN A CA 1
ATOM 620 C C . GLN A 1 82 ? -7.050 1.814 -1.279 1.00 86.44 82 GLN A C 1
ATOM 622 O O . GLN A 1 82 ? -7.894 2.310 -0.520 1.00 86.44 82 GLN A O 1
ATOM 627 N N . PRO A 1 83 ? -7.234 0.621 -1.877 1.00 86.44 83 PRO A N 1
ATOM 628 C CA . PRO A 1 83 ? -8.472 -0.120 -1.731 1.00 86.44 83 PRO A CA 1
ATOM 629 C C . PRO A 1 83 ? -8.725 -0.346 -0.243 1.00 86.44 83 PRO A C 1
ATOM 631 O O . PRO A 1 83 ? -7.936 -0.988 0.452 1.00 86.44 83 PRO A O 1
ATOM 634 N N . LYS A 1 84 ? -9.818 0.234 0.261 1.00 79.56 84 LYS A N 1
ATOM 635 C CA . LYS A 1 84 ? -10.256 0.012 1.635 1.00 79.56 84 LYS A CA 1
ATOM 636 C C . LYS A 1 84 ? -10.748 -1.423 1.698 1.00 79.56 84 LYS A C 1
ATOM 638 O O . LYS A 1 84 ? -11.849 -1.726 1.247 1.00 79.56 84 LYS A O 1
ATOM 643 N N . LEU A 1 85 ? -9.895 -2.308 2.202 1.00 80.00 85 LEU A N 1
ATOM 644 C CA . LEU A 1 85 ? -10.288 -3.673 2.523 1.00 80.00 85 LEU A CA 1
ATOM 645 C C . LEU A 1 85 ? -11.398 -3.643 3.580 1.00 80.00 85 LEU A C 1
ATOM 647 O O . LEU A 1 85 ? -11.652 -2.606 4.199 1.00 80.00 85 LEU A O 1
ATOM 651 N N . ASN A 1 86 ? -12.069 -4.776 3.784 1.00 79.56 86 ASN A N 1
ATOM 652 C CA . ASN A 1 86 ? -13.128 -4.884 4.778 1.00 79.56 86 ASN A CA 1
ATOM 653 C C . ASN A 1 86 ? -12.552 -4.648 6.184 1.00 79.56 86 ASN A C 1
ATOM 655 O O . ASN A 1 86 ? -11.990 -5.546 6.809 1.00 79.56 86 ASN A O 1
ATOM 659 N N . GLN A 1 87 ? -12.625 -3.404 6.649 1.00 76.50 87 GLN A N 1
ATOM 660 C CA . GLN A 1 87 ? -12.115 -3.010 7.947 1.00 76.50 87 GLN A CA 1
ATOM 661 C C . GLN A 1 87 ? -13.178 -3.354 8.985 1.00 76.50 87 GLN A C 1
ATOM 663 O O . GLN A 1 87 ? -14.218 -2.697 9.050 1.00 76.50 87 GLN A O 1
ATOM 668 N N . VAL A 1 88 ? -12.911 -4.366 9.813 1.00 73.69 88 VAL A N 1
ATOM 669 C CA . VAL A 1 88 ? -13.734 -4.641 10.994 1.00 73.69 88 VAL A CA 1
ATOM 670 C C . VAL A 1 88 ? -13.623 -3.426 11.909 1.00 73.69 88 VAL A C 1
ATOM 672 O O . VAL A 1 88 ? -12.598 -3.193 12.550 1.00 73.69 88 VAL A O 1
ATOM 675 N N . ARG A 1 89 ? -14.665 -2.595 11.924 1.00 67.38 89 ARG A N 1
ATOM 676 C CA . ARG A 1 89 ? -14.780 -1.505 12.888 1.00 67.38 89 ARG A CA 1
ATOM 677 C C . ARG A 1 89 ? -15.178 -2.124 14.214 1.00 67.38 89 ARG A C 1
ATOM 679 O O . ARG A 1 89 ? -16.357 -2.351 14.460 1.00 67.38 89 ARG A O 1
ATOM 686 N N . THR A 1 90 ? -14.194 -2.410 15.058 1.00 65.12 90 THR A N 1
ATOM 687 C CA . THR A 1 90 ? -14.465 -2.728 16.458 1.00 65.12 90 THR A CA 1
ATOM 688 C C . THR A 1 90 ? -15.179 -1.524 17.064 1.00 65.12 90 THR A C 1
ATOM 690 O O . THR A 1 90 ? -14.602 -0.439 17.155 1.00 65.12 90 THR A O 1
ATOM 693 N N . VAL A 1 91 ? -16.457 -1.693 17.407 1.00 60.06 91 VAL A N 1
ATOM 694 C CA . VAL A 1 91 ? -17.256 -0.669 18.085 1.00 60.06 91 VAL A CA 1
ATOM 695 C C . VAL A 1 91 ? -16.691 -0.538 19.493 1.00 60.06 91 VAL A C 1
ATOM 697 O O . VAL A 1 91 ? -17.021 -1.306 20.391 1.00 60.06 91 VAL A O 1
ATOM 700 N N . THR A 1 92 ? -15.759 0.392 19.672 1.00 62.81 92 THR A N 1
ATOM 701 C CA . THR A 1 92 ? -15.281 0.775 20.998 1.00 62.81 92 THR A CA 1
ATOM 702 C C . THR A 1 92 ? -16.326 1.666 21.664 1.00 62.81 92 THR A C 1
ATOM 704 O O . THR A 1 92 ? -17.175 2.264 20.996 1.00 62.81 92 THR A O 1
ATOM 707 N N . SER A 1 93 ? -16.266 1.783 22.991 1.00 60.97 93 SER A N 1
ATOM 708 C CA . SER A 1 93 ? -17.215 2.571 23.789 1.00 60.97 93 SER A CA 1
ATOM 709 C C . SER A 1 93 ? -17.414 4.016 23.304 1.00 60.97 93 SER A C 1
ATOM 711 O O . SER A 1 93 ? -18.464 4.603 23.534 1.00 60.97 93 SER A O 1
ATOM 713 N N . HIS A 1 94 ? -16.443 4.569 22.578 1.00 61.97 94 HIS A N 1
ATOM 714 C CA . HIS A 1 94 ? -16.421 5.964 22.147 1.00 61.97 94 HIS A CA 1
ATOM 715 C C . HIS A 1 94 ? -17.010 6.210 20.746 1.00 61.97 94 HIS A C 1
ATOM 717 O O . HIS A 1 94 ? -17.156 7.363 20.351 1.00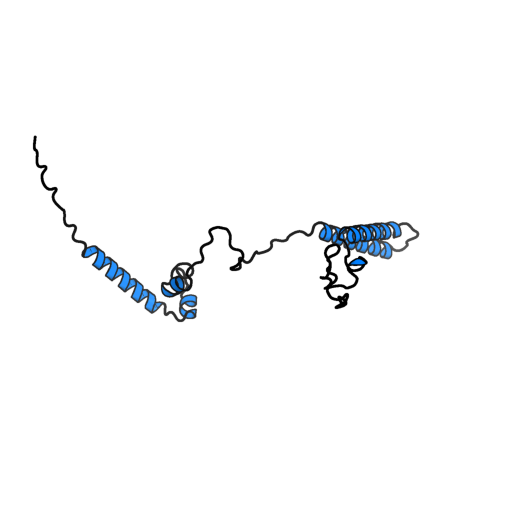 61.97 94 HIS A O 1
ATOM 723 N N . ASN A 1 95 ? -17.343 5.166 19.976 1.00 69.31 95 ASN A N 1
ATOM 724 C CA . ASN A 1 95 ? -17.862 5.303 18.607 1.00 69.31 95 ASN A CA 1
ATOM 725 C C . ASN A 1 95 ? -19.130 4.469 18.408 1.00 69.31 95 ASN A C 1
ATOM 727 O O . ASN A 1 95 ? -19.179 3.533 17.606 1.00 69.31 95 ASN A O 1
ATOM 731 N N . LYS A 1 96 ? -20.149 4.787 19.203 1.00 72.62 96 LYS A N 1
ATOM 732 C CA . LYS A 1 96 ? -21.458 4.145 19.129 1.00 72.62 96 LYS A CA 1
ATOM 733 C C . LYS A 1 96 ? -22.379 4.905 18.171 1.00 72.62 96 LYS A C 1
ATOM 735 O O . LYS A 1 96 ? -22.333 6.136 18.143 1.00 72.62 96 LYS A O 1
ATOM 740 N N . PRO A 1 97 ? -23.222 4.205 17.391 1.00 79.12 97 PRO A N 1
ATOM 741 C CA . PRO A 1 97 ? -24.237 4.861 16.576 1.00 79.12 97 PRO A CA 1
ATOM 742 C C . PRO A 1 97 ? -25.242 5.607 17.467 1.00 79.12 97 PRO A C 1
ATOM 744 O O . PRO A 1 97 ? -25.428 5.259 18.637 1.00 79.12 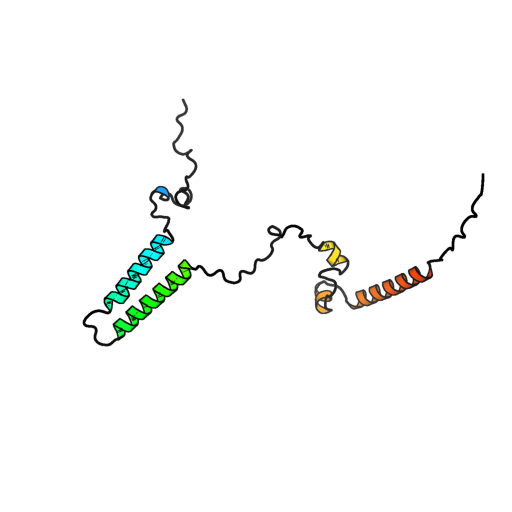97 PRO A O 1
ATOM 747 N N . GLN A 1 98 ? -25.901 6.631 16.916 1.00 80.50 98 GLN A N 1
ATOM 748 C CA . GLN A 1 98 ? -26.943 7.359 17.645 1.00 80.50 98 GLN A CA 1
ATOM 749 C C . GLN A 1 98 ? -28.036 6.385 18.112 1.00 80.50 98 GLN A C 1
ATOM 751 O O . GLN A 1 98 ? -28.550 5.605 17.313 1.00 80.50 98 GLN A O 1
ATOM 756 N N . GLY A 1 99 ? -28.365 6.423 19.406 1.00 82.12 99 GLY A N 1
ATOM 757 C CA . GLY A 1 99 ? -29.373 5.550 20.017 1.00 82.12 99 GLY A CA 1
ATOM 758 C C . GLY A 1 99 ? -28.859 4.201 20.533 1.00 82.12 99 GLY A C 1
ATOM 759 O O . GLY A 1 99 ? -29.661 3.401 21.005 1.00 82.12 99 GLY A O 1
ATOM 760 N N . HIS A 1 100 ? -27.552 3.925 20.484 1.00 82.62 100 HIS A N 1
ATOM 761 C CA . HIS A 1 100 ? -27.007 2.729 21.128 1.00 82.62 100 HIS A CA 1
ATOM 762 C C . HIS A 1 100 ? -27.108 2.833 22.655 1.00 82.62 100 HIS A C 1
ATOM 764 O O . HIS A 1 100 ? -26.494 3.709 23.266 1.00 82.62 100 HIS A O 1
ATOM 770 N N . VAL A 1 101 ? -27.832 1.894 23.257 1.00 84.75 101 VAL A N 1
ATOM 771 C CA . VAL A 1 101 ? -27.908 1.705 24.707 1.00 84.75 101 VAL A CA 1
ATOM 772 C C . VAL A 1 101 ? -27.005 0.534 25.080 1.00 84.75 101 VAL A C 1
ATOM 774 O O . VAL A 1 101 ? -27.074 -0.526 24.459 1.00 84.75 101 VAL A O 1
ATOM 777 N N . GLU A 1 102 ? -26.122 0.739 26.057 1.00 82.75 102 GLU A N 1
ATOM 778 C CA . GLU A 1 102 ? -25.279 -0.338 26.579 1.00 82.75 102 GLU A CA 1
ATOM 779 C C . GLU A 1 102 ? -26.118 -1.334 27.383 1.00 82.75 102 GLU A C 1
ATOM 781 O O . GLU A 1 102 ? -26.927 -0.896 28.203 1.00 82.75 102 GLU A O 1
ATOM 786 N N . PRO A 1 103 ? -25.918 -2.652 27.194 1.00 87.88 103 PRO A N 1
ATOM 787 C CA . PRO A 1 103 ? -26.414 -3.637 28.144 1.00 87.88 103 PRO A CA 1
ATOM 788 C C . PRO A 1 103 ? -25.860 -3.340 29.538 1.00 87.88 103 PRO A C 1
ATOM 790 O O . PRO A 1 103 ? -24.672 -3.028 29.684 1.00 87.88 103 PRO A O 1
ATOM 793 N N . ASP A 1 104 ? -26.697 -3.461 30.565 1.00 91.31 104 ASP A N 1
ATOM 794 C CA . ASP A 1 104 ? -26.212 -3.436 31.941 1.00 91.31 104 ASP A CA 1
ATOM 795 C C . ASP A 1 104 ? -25.568 -4.787 32.249 1.00 91.31 104 ASP A C 1
ATOM 797 O O . ASP A 1 104 ? -26.207 -5.725 32.720 1.00 91.31 104 ASP A O 1
ATOM 801 N N . TRP A 1 105 ? -24.267 -4.876 31.978 1.00 89.19 105 TRP A N 1
ATOM 802 C CA . TRP A 1 105 ? -23.481 -6.091 32.172 1.00 89.19 105 TRP A CA 1
ATOM 803 C C . TRP A 1 105 ? -23.544 -6.635 33.598 1.00 89.19 105 TRP A C 1
ATOM 805 O O . TRP A 1 105 ? -23.454 -7.847 33.790 1.00 89.19 105 TRP A O 1
ATOM 815 N N . THR A 1 106 ? -23.675 -5.756 34.596 1.00 92.56 106 THR A N 1
ATOM 816 C CA . THR A 1 106 ? -23.699 -6.174 36.002 1.00 92.56 106 THR A CA 1
ATOM 817 C C . THR A 1 106 ? -25.045 -6.785 36.349 1.00 92.56 106 THR A C 1
ATOM 819 O O . THR A 1 106 ? -25.092 -7.784 37.069 1.00 92.56 106 THR A O 1
ATOM 822 N N . TYR A 1 107 ? -26.126 -6.187 35.851 1.00 91.50 107 TYR A N 1
ATOM 823 C CA . TYR A 1 107 ? -27.462 -6.748 35.982 1.00 91.50 107 TYR A CA 1
ATOM 824 C C . TYR A 1 107 ? -27.546 -8.078 35.234 1.00 91.50 107 TYR A C 1
ATOM 826 O O . TYR A 1 107 ? -27.751 -9.105 35.874 1.00 91.50 107 TYR A O 1
ATOM 834 N N . ASP A 1 108 ? -27.239 -8.075 33.935 1.00 92.31 108 ASP A N 1
ATOM 835 C CA . ASP A 1 108 ? -27.368 -9.238 33.055 1.00 92.31 108 ASP A CA 1
ATOM 836 C C . ASP A 1 108 ? -26.559 -10.448 33.529 1.00 92.31 108 ASP A C 1
ATOM 838 O O . ASP A 1 108 ? -27.034 -11.579 33.457 1.00 92.31 108 ASP A O 1
ATOM 842 N N . GLN A 1 109 ? -25.359 -10.237 34.073 1.00 91.25 109 GLN A N 1
ATOM 843 C CA . GLN A 1 109 ? -24.566 -11.331 34.633 1.00 91.25 109 GLN A CA 1
ATOM 844 C C . GLN A 1 109 ? -25.185 -11.904 35.916 1.00 91.25 109 GLN A C 1
ATOM 846 O O . GLN A 1 109 ? -25.134 -13.113 36.136 1.00 91.25 109 GLN A O 1
ATOM 851 N N . LYS A 1 110 ? -25.756 -11.054 36.779 1.00 89.06 110 LYS A N 1
ATOM 852 C CA . LYS A 1 110 ? -26.373 -11.490 38.043 1.00 89.06 110 LYS A CA 1
ATOM 853 C C . LYS A 1 110 ? -27.702 -12.200 37.824 1.00 89.06 110 LYS A C 1
ATOM 855 O O . LYS A 1 110 ? -28.017 -13.119 38.574 1.00 89.06 110 LYS A O 1
ATOM 860 N N . THR A 1 111 ? -28.476 -11.760 36.838 1.00 89.06 111 THR A N 1
ATOM 861 C CA . THR A 1 111 ? -29.779 -12.339 36.491 1.00 89.06 111 THR A CA 1
ATOM 862 C C . THR A 1 111 ? -29.693 -13.414 35.418 1.00 89.06 111 THR A C 1
ATOM 864 O O . THR A 1 111 ? -30.720 -14.007 35.107 1.00 89.06 111 THR A O 1
ATOM 867 N N . LEU A 1 112 ? -28.498 -13.677 34.871 1.00 90.88 112 LEU A N 1
ATOM 868 C CA . LEU A 1 112 ? -28.301 -14.555 33.715 1.00 90.88 112 LEU A CA 1
ATOM 869 C C . LEU A 1 112 ? -29.254 -14.189 32.564 1.00 90.88 112 LEU A C 1
ATOM 871 O O . LEU A 1 112 ? -29.941 -15.035 32.003 1.00 90.88 112 LEU A O 1
ATOM 875 N N . SER A 1 113 ? -29.319 -12.896 32.241 1.00 90.06 113 SER A N 1
ATOM 876 C CA . SER A 1 113 ? -30.138 -12.343 31.157 1.00 90.06 113 SER A CA 1
ATOM 877 C C . SER A 1 113 ? -29.282 -11.755 30.033 1.00 90.06 113 SER A C 1
ATOM 879 O O . SER A 1 113 ? -28.050 -11.720 30.104 1.00 90.06 113 SER A O 1
ATOM 881 N N . GLY A 1 114 ? -29.933 -11.321 28.950 1.00 90.44 114 GLY A N 1
ATOM 882 C CA . GLY A 1 114 ? -29.260 -10.694 27.814 1.00 90.44 114 GLY A CA 1
ATOM 883 C C . GLY A 1 114 ? -28.241 -11.635 27.171 1.00 90.44 114 GLY A C 1
ATOM 884 O O . GLY A 1 114 ? -28.580 -12.733 26.741 1.00 90.44 114 GLY A O 1
ATOM 885 N N . VAL A 1 115 ? -26.976 -11.213 27.132 1.00 89.12 115 VAL A N 1
ATOM 886 C CA . VAL A 1 115 ? -25.866 -12.008 26.570 1.00 89.12 115 VAL A CA 1
ATOM 887 C C . VAL A 1 115 ? -25.606 -13.298 27.368 1.00 89.12 115 VAL A C 1
ATOM 889 O O . VAL A 1 115 ? -25.040 -14.242 26.824 1.00 89.12 115 VAL A O 1
ATOM 892 N N . TYR A 1 116 ? -26.036 -13.361 28.634 1.00 91.25 116 TYR A N 1
ATOM 893 C CA . TYR A 1 116 ? -25.853 -14.518 29.519 1.00 91.25 116 TYR A CA 1
ATOM 894 C C . TYR A 1 116 ? -27.075 -15.452 29.588 1.00 91.25 116 TYR A C 1
ATOM 896 O O . TYR A 1 116 ? -27.067 -16.377 30.397 1.00 91.25 116 TYR A O 1
ATOM 904 N N . ALA A 1 117 ? -28.110 -15.230 28.769 1.00 90.81 117 ALA A N 1
ATOM 905 C CA . ALA A 1 117 ? -29.333 -16.038 28.807 1.00 90.81 117 ALA A CA 1
ATOM 906 C C . ALA A 1 117 ? -29.121 -17.483 28.322 1.00 90.81 117 ALA A C 1
ATOM 908 O O . ALA A 1 117 ? -29.646 -18.420 28.916 1.00 90.81 117 ALA A O 1
ATOM 909 N N . ASP A 1 118 ? -28.307 -17.662 27.280 1.00 89.94 118 ASP A N 1
ATOM 910 C CA . ASP A 1 118 ? -28.139 -18.941 26.579 1.00 89.94 118 ASP A CA 1
ATOM 911 C C . ASP A 1 118 ? -26.738 -19.543 26.795 1.00 89.94 118 ASP A C 1
ATOM 913 O O . ASP A 1 118 ? -26.091 -20.016 25.858 1.00 89.94 118 ASP A O 1
ATOM 917 N N . LEU A 1 119 ? -26.223 -19.480 28.028 1.00 91.44 119 LEU A N 1
ATOM 918 C CA . LEU A 1 119 ? -24.913 -20.051 28.354 1.00 91.44 119 LEU A CA 1
ATOM 919 C C . LEU A 1 119 ? -24.955 -21.582 28.369 1.00 91.44 119 LEU A C 1
ATOM 921 O O . LEU A 1 119 ? -25.835 -22.188 28.982 1.00 91.44 119 LEU A O 1
ATOM 925 N N . ASP A 1 120 ? -23.944 -22.210 27.770 1.00 93.44 120 ASP A N 1
ATOM 926 C CA . ASP A 1 120 ? -23.754 -23.654 27.876 1.00 93.44 120 ASP A CA 1
ATOM 927 C C . ASP A 1 120 ? -23.244 -24.059 29.277 1.00 93.44 120 ASP A C 1
ATOM 929 O O . ASP A 1 120 ? -22.725 -23.255 30.060 1.00 93.44 120 ASP A O 1
ATOM 933 N N . GLU A 1 121 ? -23.362 -25.345 29.620 1.00 92.81 121 GLU A N 1
ATOM 934 C CA . GLU A 1 121 ? -22.930 -25.841 30.935 1.00 92.81 121 GLU A CA 1
ATOM 935 C C . GLU A 1 121 ? -21.445 -25.581 31.235 1.00 92.81 121 GLU A C 1
ATOM 937 O O . GLU A 1 121 ? -21.036 -25.514 32.400 1.00 92.81 121 GLU A O 1
ATOM 942 N N . ARG A 1 122 ? -20.605 -25.499 30.196 1.00 94.06 122 ARG A N 1
ATOM 943 C CA . ARG A 1 122 ? -19.168 -25.253 30.351 1.00 94.06 122 ARG A CA 1
ATOM 944 C C . ARG A 1 122 ? -18.912 -23.789 30.686 1.00 94.06 122 ARG A C 1
ATOM 946 O O . ARG A 1 122 ? -18.101 -23.508 31.565 1.00 94.06 122 ARG A O 1
ATOM 953 N N . GLN A 1 123 ? -19.616 -22.879 30.026 1.00 94.06 123 GLN A N 1
ATOM 954 C CA . GLN A 1 123 ? -19.587 -21.439 30.238 1.00 94.06 123 GLN A CA 1
ATOM 955 C C . GLN A 1 123 ? -20.133 -21.087 31.618 1.00 94.06 123 GLN A C 1
ATOM 957 O O . GLN A 1 123 ? -19.505 -20.305 32.329 1.00 94.06 123 GLN A O 1
ATOM 962 N N . LEU A 1 124 ? -21.223 -21.725 32.052 1.00 93.25 124 LEU A N 1
ATOM 963 C CA . LEU A 1 124 ? -21.740 -21.573 33.414 1.00 93.25 124 LEU A CA 1
ATOM 964 C C . LEU A 1 124 ? -20.688 -21.957 34.459 1.00 93.25 124 LEU A C 1
ATOM 966 O O . LEU A 1 124 ? -20.370 -21.163 35.347 1.00 93.25 124 LEU A O 1
ATOM 970 N N . ARG A 1 125 ? -20.059 -23.127 34.301 1.00 93.56 125 ARG A N 1
ATOM 971 C CA . ARG A 1 125 ? -18.982 -23.559 35.205 1.00 93.56 125 ARG A CA 1
ATOM 972 C C . ARG A 1 125 ? -17.755 -22.653 35.146 1.00 93.56 125 ARG A C 1
ATOM 974 O O . ARG A 1 125 ? -17.137 -22.425 36.181 1.00 93.56 125 ARG A O 1
ATOM 981 N N . ALA A 1 126 ? -17.421 -22.099 33.981 1.00 94.19 126 ALA A N 1
ATOM 982 C CA . ALA A 1 126 ? -16.333 -21.130 33.840 1.00 94.19 126 ALA A CA 1
ATOM 983 C C . ALA A 1 126 ? -16.604 -19.825 34.612 1.00 94.19 126 ALA A C 1
ATOM 985 O O . ALA A 1 126 ? -15.668 -19.190 35.096 1.00 94.19 126 ALA A O 1
ATOM 986 N N . LEU A 1 127 ? -17.877 -19.459 34.786 1.00 90.75 127 LEU A N 1
ATOM 987 C CA . LEU A 1 127 ? -18.313 -18.357 35.648 1.00 90.75 127 LEU A CA 1
ATOM 988 C C . LEU A 1 127 ? -18.448 -18.765 37.126 1.00 90.75 127 LEU A C 1
ATOM 990 O O . LEU A 1 127 ? -18.915 -17.973 37.940 1.00 90.75 127 LEU A O 1
ATOM 994 N N . ASN A 1 128 ? -18.018 -19.976 37.494 1.00 92.50 128 ASN A N 1
ATOM 995 C CA . ASN A 1 128 ? -18.202 -20.579 38.817 1.00 92.50 128 ASN A CA 1
ATOM 996 C C . ASN A 1 128 ? -19.680 -20.744 39.215 1.00 92.50 128 ASN A C 1
ATOM 998 O O . ASN A 1 128 ? -20.022 -20.716 40.400 1.00 92.50 128 ASN A O 1
ATOM 1002 N N . ILE A 1 129 ? -20.556 -20.935 38.227 1.00 90.56 129 ILE A N 1
ATOM 1003 C CA . ILE A 1 129 ? -21.978 -21.208 38.423 1.00 90.56 129 ILE A CA 1
ATOM 1004 C C . ILE A 1 129 ? -22.218 -22.702 38.206 1.00 90.56 129 ILE A C 1
ATOM 1006 O O . ILE A 1 129 ? -21.836 -23.278 37.188 1.00 90.56 129 ILE A O 1
ATOM 1010 N N . ASP A 1 130 ? -22.842 -23.343 39.191 1.00 92.06 130 ASP A N 1
ATOM 1011 C CA . ASP A 1 130 ? -23.201 -24.757 39.113 1.00 92.06 130 ASP A CA 1
ATOM 1012 C C . ASP A 1 130 ? -24.527 -24.915 38.347 1.00 92.06 130 ASP A C 1
ATOM 1014 O O . ASP A 1 130 ? -25.542 -24.389 38.819 1.00 92.06 130 ASP A O 1
ATOM 1018 N N . PRO A 1 131 ? -24.558 -25.619 37.198 1.00 91.00 131 PRO A N 1
ATOM 1019 C CA . PRO A 1 131 ? -25.789 -25.811 36.433 1.00 91.00 131 PRO A CA 1
ATOM 1020 C C . PRO A 1 131 ? -26.886 -26.510 37.248 1.00 91.00 131 PRO A C 1
ATOM 1022 O O . PRO A 1 131 ? -28.047 -26.119 37.156 1.00 91.00 131 PRO A O 1
ATOM 1025 N N . ALA A 1 132 ? -26.533 -27.450 38.132 1.00 90.56 132 ALA A N 1
ATOM 1026 C CA . ALA A 1 132 ? -27.518 -28.151 38.959 1.00 90.56 132 ALA A CA 1
ATOM 1027 C C . ALA A 1 132 ? -28.235 -27.204 39.942 1.00 90.56 132 ALA A C 1
ATOM 1029 O O . ALA A 1 132 ? -29.417 -27.375 40.249 1.00 90.56 132 ALA A O 1
ATOM 1030 N N . ARG A 1 133 ? -27.542 -26.156 40.416 1.00 87.00 133 ARG A N 1
ATOM 1031 C CA . ARG A 1 133 ? -28.151 -25.111 41.254 1.00 87.00 133 ARG A CA 1
ATOM 1032 C C . ARG A 1 133 ? -29.182 -24.302 40.463 1.00 87.00 133 ARG A C 1
ATOM 1034 O O . ARG A 1 133 ? -30.214 -23.947 41.028 1.00 87.00 133 ARG A O 1
ATOM 1041 N N . LEU A 1 134 ? -28.911 -24.003 39.192 1.00 86.75 134 LEU A N 1
ATOM 1042 C CA . LEU A 1 134 ? -29.827 -23.242 38.337 1.00 86.75 134 LEU A CA 1
ATOM 1043 C C . LEU A 1 134 ? -31.099 -24.023 38.026 1.00 86.75 134 LEU A C 1
ATOM 1045 O O . LEU A 1 134 ? -32.184 -23.460 38.116 1.00 86.75 134 LEU A O 1
ATOM 1049 N N . GLU A 1 135 ? -30.985 -25.319 37.737 1.00 86.19 135 GLU A N 1
ATOM 1050 C CA . GLU A 1 135 ? -32.152 -26.186 37.536 1.00 86.19 135 GLU A CA 1
ATOM 1051 C C . GLU A 1 135 ? -33.074 -26.185 38.764 1.00 86.19 135 GLU A C 1
ATOM 1053 O O . GLU A 1 135 ? -34.290 -26.035 38.631 1.00 86.19 135 GLU A O 1
ATOM 1058 N N . GLY A 1 136 ? -32.493 -26.264 39.967 1.00 85.94 136 GLY A N 1
ATOM 1059 C CA . GLY A 1 136 ? -33.242 -26.175 41.222 1.00 85.94 136 GLY A CA 1
ATOM 1060 C C . GLY A 1 136 ? -33.930 -24.820 41.427 1.00 85.94 136 GLY A C 1
ATOM 1061 O O . GLY A 1 136 ? -35.101 -24.782 41.807 1.00 85.94 136 GLY A O 1
ATOM 1062 N N . LEU A 1 137 ? -33.237 -23.715 41.136 1.00 83.06 137 LEU A N 1
ATOM 1063 C CA . LEU A 1 137 ? -33.800 -22.360 41.221 1.00 83.06 137 LEU A CA 1
ATOM 1064 C C . LEU A 1 137 ? -34.939 -22.152 40.214 1.00 83.06 137 LEU A C 1
ATOM 1066 O O . LEU A 1 137 ? -35.986 -21.624 40.581 1.00 83.06 137 LEU A O 1
ATOM 1070 N N . ASN A 1 138 ? -34.772 -22.623 38.978 1.00 84.88 138 ASN A N 1
ATOM 1071 C CA . ASN A 1 138 ? -35.797 -22.545 37.937 1.00 84.88 138 ASN A CA 1
ATOM 1072 C C . ASN A 1 138 ? -37.043 -23.352 38.322 1.00 84.88 138 ASN A C 1
ATOM 1074 O O . ASN A 1 138 ? -38.166 -22.875 38.156 1.00 84.88 138 ASN A O 1
ATOM 1078 N N . ALA A 1 139 ? -36.859 -24.548 38.889 1.00 84.88 139 ALA A N 1
ATOM 1079 C CA . ALA A 1 139 ? -37.962 -25.359 39.395 1.00 84.88 139 ALA A CA 1
ATOM 1080 C C . ALA A 1 139 ? -38.702 -24.662 40.551 1.00 84.88 139 ALA A C 1
ATOM 1082 O O . ALA A 1 139 ? -39.930 -24.603 40.548 1.00 84.88 139 ALA A O 1
ATOM 1083 N N . GLN A 1 140 ? -37.977 -24.074 41.509 1.00 83.81 140 GLN A N 1
ATOM 1084 C CA . GLN A 1 140 ? -38.576 -23.297 42.602 1.00 83.81 140 GLN A CA 1
ATOM 1085 C C . GLN A 1 140 ? -39.347 -22.077 42.090 1.00 83.81 140 GLN A C 1
ATOM 1087 O O . GLN A 1 140 ? -40.448 -21.798 42.567 1.00 83.81 140 GLN A O 1
ATOM 1092 N N . GLN A 1 141 ? -38.794 -21.371 41.105 1.00 83.94 141 GLN A N 1
ATOM 1093 C CA . GLN A 1 141 ? -39.429 -20.205 40.504 1.00 83.94 141 GLN A CA 1
ATOM 1094 C C . GLN A 1 141 ? -40.701 -20.585 39.736 1.00 83.94 141 GLN A C 1
ATOM 1096 O O . GLN A 1 141 ? -41.698 -19.873 39.837 1.00 83.94 141 GLN A O 1
ATOM 1101 N N . ALA A 1 142 ? -40.709 -21.729 39.044 1.00 82.62 142 ALA A N 1
ATOM 1102 C CA . ALA A 1 142 ? -41.900 -22.260 38.382 1.00 82.62 142 ALA A CA 1
ATOM 1103 C C . ALA A 1 142 ? -43.012 -22.621 39.383 1.00 82.62 142 ALA A C 1
ATOM 1105 O O . ALA A 1 142 ? -44.173 -22.289 39.147 1.00 82.62 142 ALA A O 1
ATOM 1106 N N . VAL A 1 143 ? -42.663 -23.238 40.518 1.00 84.38 143 VAL A N 1
ATOM 1107 C CA . VAL A 1 143 ? -43.627 -23.547 41.591 1.00 84.38 143 VAL A CA 1
ATOM 1108 C C . VAL A 1 143 ? -44.178 -22.263 42.216 1.00 84.38 143 VAL A C 1
ATOM 1110 O O . VAL A 1 143 ? -45.389 -22.108 42.319 1.00 84.38 143 VAL A O 1
ATOM 1113 N N . SER A 1 144 ? -43.316 -21.295 42.543 1.00 80.38 144 SER A N 1
ATOM 1114 C CA . SER A 1 144 ? -43.753 -20.003 43.102 1.00 80.38 144 SER A CA 1
ATOM 1115 C C . SER A 1 144 ? -44.632 -19.207 42.130 1.00 80.38 144 SER A C 1
ATOM 1117 O O . SER A 1 144 ? -45.558 -18.522 42.557 1.00 80.38 144 SER A O 1
ATOM 1119 N N . ALA A 1 145 ? -44.368 -19.293 40.823 1.00 79.12 145 ALA A N 1
ATOM 1120 C CA . ALA A 1 145 ? -45.210 -18.677 39.799 1.00 79.12 145 ALA A CA 1
ATOM 1121 C C . ALA A 1 145 ? -46.584 -19.361 39.683 1.00 79.12 145 ALA A C 1
ATOM 1123 O O . ALA A 1 145 ? -47.579 -18.676 39.454 1.00 79.12 145 ALA A O 1
ATOM 1124 N N . ALA A 1 146 ? -46.649 -20.684 39.864 1.00 78.81 146 ALA A N 1
ATOM 1125 C CA . ALA A 1 146 ? -47.906 -21.428 39.892 1.00 78.81 146 ALA A CA 1
ATOM 1126 C C . ALA A 1 146 ? -48.743 -21.088 41.139 1.00 78.81 146 ALA A C 1
ATOM 1128 O O . ALA A 1 146 ? -49.924 -20.777 41.003 1.00 78.81 146 ALA A O 1
ATOM 1129 N N . ASP A 1 147 ? -48.125 -21.038 42.324 1.00 76.69 147 ASP A N 1
ATOM 1130 C CA . ASP A 1 147 ? -48.799 -20.637 43.570 1.00 76.69 147 ASP A CA 1
ATOM 1131 C C . ASP A 1 147 ? -49.298 -19.181 43.509 1.00 76.69 147 ASP A C 1
ATOM 1133 O O . ASP A 1 147 ? -50.391 -18.861 43.977 1.00 76.69 147 ASP A O 1
ATOM 1137 N N . ALA A 1 148 ? -48.528 -18.285 42.881 1.00 74.19 148 ALA A N 1
ATOM 1138 C CA . ALA A 1 148 ? -48.945 -16.902 42.659 1.00 74.19 148 ALA A CA 1
ATOM 1139 C C . ALA A 1 148 ? -50.139 -16.781 41.697 1.00 74.19 148 ALA A C 1
ATOM 1141 O O . ALA A 1 148 ? -50.890 -15.814 41.800 1.00 74.19 148 ALA A O 1
ATOM 1142 N N . ALA A 1 149 ? -50.320 -17.730 40.774 1.00 68.88 149 ALA A N 1
ATOM 1143 C CA . ALA A 1 149 ? -51.462 -17.761 39.863 1.00 68.88 149 ALA A CA 1
ATOM 1144 C C . ALA A 1 149 ? -52.732 -18.325 40.526 1.00 68.88 149 ALA A C 1
ATOM 1146 O O . ALA A 1 149 ? -53.826 -17.862 40.213 1.00 68.88 149 ALA A O 1
ATOM 1147 N N . ASP A 1 150 ? -52.592 -19.272 41.458 1.00 68.25 150 ASP A N 1
ATOM 1148 C CA . ASP A 1 150 ? -53.713 -19.883 42.194 1.00 68.25 150 ASP A CA 1
ATOM 1149 C C . ASP A 1 150 ? -54.255 -18.963 43.313 1.00 68.25 150 ASP A C 1
ATOM 1151 O O . ASP A 1 150 ? -55.430 -19.007 43.668 1.00 68.25 150 ASP A O 1
ATOM 1155 N N . GLY A 1 151 ? -53.422 -18.050 43.832 1.00 60.62 151 GLY A N 1
ATOM 1156 C CA . GLY A 1 151 ? -53.797 -17.058 44.852 1.00 60.62 151 GLY A CA 1
ATOM 1157 C C . GLY A 1 151 ? -54.536 -15.805 44.349 1.00 60.62 151 GLY A C 1
ATOM 1158 O O . GLY A 1 151 ? -54.814 -14.907 45.148 1.00 60.62 151 GLY A O 1
ATOM 1159 N N . VAL A 1 152 ? -54.841 -15.695 43.051 1.00 60.50 152 VAL A N 1
ATOM 1160 C CA . VAL A 1 152 ? -55.575 -14.547 42.484 1.00 60.50 152 VAL A CA 1
ATOM 1161 C C .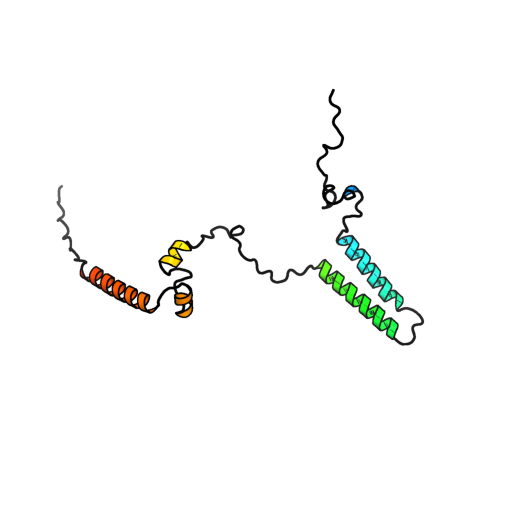 VAL A 1 152 ? -57.084 -14.807 42.558 1.00 60.50 152 VAL A C 1
ATOM 1163 O O . VAL A 1 152 ? -57.694 -15.307 41.615 1.00 60.50 152 VAL A O 1
ATOM 1166 N N . GLU A 1 153 ? -57.715 -14.440 43.676 1.00 59.56 153 GLU A N 1
ATOM 1167 C CA . GLU A 1 153 ? -59.180 -14.420 43.779 1.00 59.56 153 GLU A CA 1
ATOM 1168 C C . GLU A 1 153 ? -59.746 -13.285 42.906 1.00 59.56 153 GLU A C 1
ATOM 1170 O O . GLU A 1 153 ? -59.552 -12.096 43.176 1.00 59.56 153 GLU A O 1
ATOM 1175 N N . VAL A 1 154 ? -60.456 -13.644 41.834 1.00 61.81 154 VAL A N 1
ATOM 1176 C CA . VAL A 1 154 ? -61.197 -12.690 41.001 1.00 61.81 154 VAL A CA 1
ATOM 1177 C C . VAL A 1 154 ? -62.436 -12.238 41.777 1.00 61.81 154 VAL A C 1
ATOM 1179 O O . VAL A 1 154 ? -63.498 -12.851 41.692 1.00 61.81 154 VAL A O 1
ATOM 1182 N N . VAL A 1 155 ? -62.312 -11.158 42.551 1.00 63.09 155 VAL A N 1
ATOM 1183 C CA . VAL A 1 155 ? -63.464 -10.514 43.197 1.00 63.09 155 VAL A CA 1
ATOM 1184 C C . VAL A 1 155 ? -64.294 -9.809 42.122 1.00 63.09 155 VAL A C 1
ATOM 1186 O O . VAL A 1 155 ? -63.960 -8.714 41.665 1.00 63.09 155 VAL A O 1
ATOM 1189 N N . GLU A 1 156 ? -65.387 -10.442 41.698 1.00 61.22 156 GLU A N 1
ATOM 1190 C CA . GLU A 1 156 ? -66.348 -9.854 40.767 1.00 61.22 156 GLU A CA 1
ATOM 1191 C C . GLU A 1 156 ? -67.118 -8.718 41.467 1.00 61.22 156 GLU A C 1
ATOM 1193 O O . GLU A 1 156 ? -68.031 -8.932 42.267 1.00 61.22 156 GLU 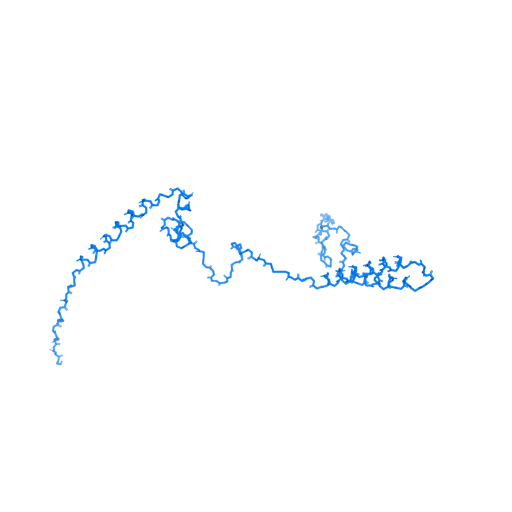A O 1
ATOM 1198 N N . VAL A 1 157 ? -66.722 -7.469 41.205 1.00 62.50 157 VAL A N 1
ATOM 1199 C CA . VAL A 1 157 ? -67.397 -6.287 41.757 1.00 62.50 157 VAL A CA 1
ATOM 1200 C C . VAL A 1 157 ? -68.705 -6.056 40.998 1.00 62.50 157 VAL A C 1
ATOM 1202 O O . VAL A 1 157 ? -68.712 -5.520 39.889 1.00 62.50 157 VAL A O 1
ATOM 1205 N N . ALA A 1 158 ? -69.829 -6.439 41.610 1.00 65.94 158 ALA A N 1
ATOM 1206 C CA . ALA A 1 158 ? -71.162 -6.196 41.062 1.00 65.94 158 ALA A CA 1
ATOM 1207 C C . ALA A 1 158 ? -71.404 -4.686 40.816 1.00 65.94 158 ALA A C 1
ATOM 1209 O O . ALA A 1 158 ? -71.137 -3.861 41.700 1.00 65.94 158 ALA A O 1
ATOM 1210 N N . PRO A 1 159 ? -71.933 -4.285 39.642 1.00 59.88 159 PRO A N 1
ATOM 1211 C CA . PRO A 1 159 ? -72.115 -2.878 39.311 1.00 59.88 159 PRO A CA 1
ATOM 1212 C C . PRO A 1 159 ? -73.177 -2.240 40.214 1.00 59.88 159 PRO A C 1
ATOM 1214 O O . PRO A 1 159 ? -74.350 -2.620 40.213 1.00 59.88 159 PRO A O 1
ATOM 1217 N N . ARG A 1 160 ? -72.758 -1.231 40.985 1.00 57.97 160 ARG A N 1
ATOM 1218 C CA . ARG A 1 160 ? -73.628 -0.443 41.866 1.00 57.97 160 ARG A CA 1
ATOM 1219 C C . ARG A 1 160 ? -74.696 0.263 41.022 1.00 57.97 160 ARG A C 1
ATOM 1221 O O . ARG A 1 160 ? -74.378 1.025 40.111 1.00 57.97 160 ARG A O 1
ATOM 1228 N N . GLY A 1 161 ? -75.961 -0.042 41.316 1.00 51.81 161 GLY A N 1
ATOM 1229 C CA . GLY A 1 161 ? -77.133 0.388 40.556 1.00 51.81 161 GLY A CA 1
ATOM 1230 C C . GLY A 1 161 ? -77.193 1.895 40.296 1.00 51.81 161 GLY A C 1
ATOM 1231 O O . GLY A 1 161 ? -76.885 2.718 41.158 1.00 51.81 161 GLY A O 1
ATOM 1232 N N . LYS A 1 162 ? -77.613 2.237 39.076 1.00 55.78 162 LYS A N 1
ATOM 1233 C CA . LYS A 1 162 ? -77.818 3.602 38.585 1.00 55.78 162 LYS A CA 1
ATOM 1234 C C . LYS A 1 162 ? -78.872 4.304 39.446 1.00 55.78 162 LYS A C 1
ATOM 1236 O O . LYS A 1 162 ? -80.040 3.923 39.410 1.00 55.78 162 LYS A O 1
ATOM 1241 N N . HIS A 1 163 ? -78.487 5.349 40.176 1.00 47.16 163 HIS A N 1
ATOM 1242 C CA . HIS A 1 163 ? -79.462 6.272 40.746 1.00 47.16 163 HIS A CA 1
ATOM 1243 C C . HIS A 1 163 ? -79.950 7.226 39.656 1.00 47.16 163 HIS A C 1
ATOM 1245 O O . HIS A 1 163 ? -79.206 8.062 39.150 1.00 47.16 163 HIS A O 1
ATOM 1251 N N . ALA A 1 164 ? -81.217 7.049 39.293 1.00 52.56 164 ALA A N 1
ATOM 1252 C CA . ALA A 1 164 ? -82.013 8.000 38.543 1.00 52.56 164 ALA A CA 1
ATOM 1253 C C . ALA A 1 164 ? -82.393 9.196 39.434 1.00 52.56 164 ALA A C 1
ATOM 1255 O O . ALA A 1 164 ? -82.892 8.999 40.540 1.00 52.56 164 ALA A O 1
ATOM 1256 N N . ALA A 1 165 ? -82.210 10.413 38.928 1.00 47.75 165 ALA A N 1
ATOM 1257 C CA . ALA A 1 165 ? -82.923 11.633 39.326 1.00 47.75 165 ALA A CA 1
ATOM 1258 C C . ALA A 1 165 ? -82.670 12.659 38.202 1.00 47.75 165 ALA A C 1
ATOM 1260 O O . ALA A 1 165 ? -81.514 12.937 37.901 1.00 47.75 165 ALA A O 1
ATOM 1261 N N . ARG A 1 166 ? -83.659 12.889 37.331 1.00 43.69 166 ARG A N 1
ATOM 1262 C CA . ARG A 1 166 ? -84.687 13.950 37.388 1.00 43.69 166 ARG A CA 1
ATOM 1263 C C . ARG A 1 166 ? -84.148 15.324 37.015 1.00 43.69 166 ARG A C 1
ATOM 1265 O O . ARG A 1 166 ? -83.299 15.837 37.766 1.00 43.69 166 ARG A O 1
#

Foldseek 3Di:
DDDDDPPPDDWDAAPHDTCVVPVCNVVVPVDDDLVNLLVVLVVLLVVLVVVVPDDDDDCPSVVVSVVVSVVSVVVNVCSVCVPDDPDPPPPDPVRDDPPDDDPPPVVCVVVCDDVSVDDDCVRCVVVVHHVVVVVVVVVVVVVVVVVVVVPDDPPDDDDDDDDDDD

pLDDT: mean 82.36, std 14.49, range [42.62, 98.44]

Radius of gyration: 38.3 Å; chains: 1; bounding box: 105×75×74 Å